Protein AF-A0A963M9H9-F1 (afdb_monomer_lite)

pLDDT: mean 92.1, std 9.84, range [46.88, 98.5]

Structure (mmCIF, N/CA/C/O backbone):
data_AF-A0A963M9H9-F1
#
_entry.id   AF-A0A963M9H9-F1
#
loop_
_atom_site.group_PDB
_atom_site.id
_atom_site.type_symbol
_atom_site.label_atom_id
_atom_site.label_alt_id
_atom_site.label_comp_id
_atom_site.label_asym_id
_atom_site.label_entity_id
_atom_site.label_seq_id
_atom_site.pdbx_PDB_ins_code
_atom_site.Cartn_x
_atom_site.Cartn_y
_atom_site.Cartn_z
_atom_site.occupancy
_atom_site.B_iso_or_equiv
_atom_site.auth_seq_id
_atom_site.auth_comp_id
_atom_site.auth_asym_id
_atom_site.auth_atom_id
_atom_site.pdbx_PDB_model_num
ATOM 1 N N . ALA A 1 1 ? 0.490 -4.985 -14.578 1.00 88.50 1 ALA A N 1
ATOM 2 C CA . ALA A 1 1 ? -0.718 -4.806 -15.431 1.00 88.50 1 ALA A CA 1
ATOM 3 C C . ALA A 1 1 ? -0.509 -4.055 -16.767 1.00 88.50 1 ALA A C 1
ATOM 5 O O . ALA A 1 1 ? -0.806 -4.629 -17.803 1.00 88.50 1 ALA A O 1
ATOM 6 N N . MET A 1 2 ? -0.059 -2.788 -16.801 1.00 95.50 2 MET A N 1
ATOM 7 C CA . MET A 1 2 ? -0.067 -1.989 -18.054 1.00 95.50 2 MET A CA 1
ATOM 8 C C . MET A 1 2 ? 0.800 -2.567 -19.185 1.00 95.50 2 MET A C 1
ATOM 10 O O . MET A 1 2 ? 0.344 -2.639 -20.322 1.00 95.50 2 MET A O 1
ATOM 14 N N . ALA A 1 3 ? 2.014 -3.030 -18.868 1.00 95.88 3 ALA A N 1
ATOM 15 C CA . ALA A 1 3 ? 2.953 -3.566 -19.860 1.00 95.88 3 ALA A CA 1
ATOM 16 C C . ALA A 1 3 ? 2.416 -4.794 -20.623 1.00 95.88 3 ALA A C 1
ATOM 18 O O . ALA A 1 3 ? 2.862 -5.096 -21.718 1.00 95.88 3 ALA A O 1
ATOM 19 N N . THR A 1 4 ? 1.437 -5.513 -20.074 1.00 95.56 4 THR A N 1
ATOM 20 C CA . THR A 1 4 ? 0.883 -6.723 -20.700 1.00 95.56 4 THR A CA 1
ATOM 21 C C . THR A 1 4 ? -0.394 -6.450 -21.500 1.00 95.56 4 THR A C 1
ATOM 23 O O . THR A 1 4 ? -1.074 -7.394 -21.894 1.00 95.56 4 THR A O 1
ATOM 26 N N . ALA A 1 5 ? -0.781 -5.183 -21.667 1.00 96.81 5 ALA A N 1
ATOM 27 C CA . ALA A 1 5 ? -2.086 -4.787 -22.202 1.00 96.81 5 ALA A CA 1
ATOM 28 C C . ALA A 1 5 ? -1.997 -3.675 -23.263 1.00 96.81 5 ALA A C 1
ATOM 30 O O . ALA A 1 5 ? -2.981 -2.975 -23.502 1.00 96.81 5 ALA A O 1
ATOM 31 N N . ALA A 1 6 ? -0.829 -3.499 -23.885 1.00 97.44 6 ALA A N 1
ATOM 32 C CA . ALA A 1 6 ? -0.594 -2.505 -24.926 1.00 97.44 6 ALA A CA 1
ATOM 33 C C . ALA A 1 6 ? 0.111 -3.132 -26.137 1.00 97.44 6 ALA A C 1
ATOM 35 O O . ALA A 1 6 ? 0.898 -4.061 -25.981 1.00 97.44 6 ALA A O 1
ATOM 36 N N . ASP A 1 7 ? -0.154 -2.590 -27.330 1.00 98.06 7 ASP A N 1
ATOM 37 C CA . ASP A 1 7 ? 0.541 -2.977 -28.569 1.00 98.06 7 ASP A CA 1
ATOM 38 C C . ASP A 1 7 ? 1.988 -2.464 -28.617 1.00 98.06 7 ASP A C 1
ATOM 40 O O . ASP A 1 7 ? 2.801 -2.971 -29.385 1.00 98.06 7 ASP A O 1
ATOM 44 N N . LEU A 1 8 ? 2.284 -1.420 -27.837 1.00 98.06 8 LEU A N 1
ATOM 45 C CA . LEU A 1 8 ? 3.600 -0.815 -27.727 1.00 98.06 8 LEU A CA 1
ATOM 46 C C . LEU A 1 8 ? 3.858 -0.380 -26.284 1.00 98.06 8 LEU A C 1
ATOM 48 O O . LEU A 1 8 ? 3.075 0.390 -25.718 1.00 98.06 8 LEU A O 1
ATOM 52 N N . VAL A 1 9 ? 4.984 -0.812 -25.720 1.00 98.44 9 VAL A N 1
ATOM 53 C CA . VAL A 1 9 ? 5.400 -0.505 -24.350 1.00 98.44 9 VAL A CA 1
ATOM 54 C C . VAL A 1 9 ? 6.747 0.207 -24.346 1.00 98.44 9 VAL A C 1
ATOM 56 O O . VAL A 1 9 ? 7.781 -0.341 -24.729 1.00 98.44 9 VAL A O 1
ATOM 59 N N . ILE A 1 10 ? 6.726 1.442 -23.853 1.00 97.94 10 ILE A N 1
ATOM 60 C CA . ILE A 1 10 ? 7.912 2.259 -23.607 1.00 97.94 10 ILE A CA 1
ATOM 61 C C . ILE A 1 10 ? 8.070 2.368 -22.093 1.00 97.94 10 ILE A C 1
ATOM 63 O O . ILE A 1 10 ? 7.174 2.878 -21.420 1.00 97.94 10 ILE A O 1
ATOM 67 N N . ALA A 1 11 ? 9.185 1.878 -21.563 1.00 97.06 11 ALA A N 1
ATOM 68 C CA . ALA A 1 11 ? 9.504 1.935 -20.144 1.00 97.06 11 ALA A CA 1
ATOM 69 C C . ALA A 1 11 ? 10.637 2.932 -19.888 1.00 97.06 11 ALA A C 1
ATOM 71 O O . ALA A 1 11 ? 11.615 2.979 -20.635 1.00 97.06 11 ALA A O 1
ATOM 72 N N . GLU A 1 12 ? 10.529 3.690 -18.802 1.00 96.31 12 GLU A N 1
ATOM 73 C CA . GLU A 1 12 ? 11.655 4.422 -18.231 1.00 96.31 12 GLU A CA 1
ATOM 74 C C . GLU A 1 12 ? 12.153 3.737 -16.953 1.00 96.31 12 GLU A C 1
ATOM 76 O O . GLU A 1 12 ? 11.372 3.108 -16.237 1.00 96.31 12 GLU A O 1
ATOM 81 N N . ALA A 1 13 ? 13.456 3.815 -16.683 1.00 95.94 13 ALA A N 1
ATOM 82 C CA . ALA A 1 13 ? 14.070 3.236 -15.490 1.00 95.94 13 ALA A CA 1
ATOM 83 C C . ALA A 1 13 ? 15.207 4.116 -14.958 1.00 95.94 13 ALA A C 1
ATOM 85 O O . ALA A 1 13 ? 15.938 4.728 -15.734 1.00 95.94 13 ALA A O 1
ATOM 86 N N . GLU A 1 14 ? 15.419 4.113 -13.640 1.00 94.56 14 GLU A N 1
ATOM 87 C CA . GLU A 1 14 ? 16.538 4.839 -13.019 1.00 94.56 14 GLU A CA 1
ATOM 88 C C . GLU A 1 14 ? 17.900 4.235 -13.362 1.00 94.56 14 GLU A C 1
ATOM 90 O O . GLU A 1 14 ? 18.893 4.947 -13.541 1.00 94.56 14 GLU A O 1
ATOM 95 N N . PHE A 1 15 ? 17.947 2.909 -13.496 1.00 96.19 15 PHE A N 1
ATOM 96 C CA . PHE A 1 15 ? 19.168 2.160 -13.753 1.00 96.19 15 PHE A CA 1
ATOM 97 C C . PHE A 1 15 ? 18.943 1.135 -14.860 1.00 96.19 15 PHE A C 1
ATOM 99 O O . PHE A 1 15 ? 18.037 0.306 -14.784 1.00 96.19 15 PHE A O 1
ATOM 106 N N . ILE A 1 16 ? 19.824 1.147 -15.860 1.00 97.19 16 ILE A N 1
ATOM 107 C CA . ILE A 1 16 ? 19.956 0.062 -16.833 1.00 97.19 16 ILE A CA 1
ATOM 108 C C . ILE A 1 16 ? 21.174 -0.769 -16.433 1.00 97.19 16 ILE A C 1
ATOM 110 O O . ILE A 1 16 ? 22.280 -0.245 -16.300 1.00 97.19 16 ILE A O 1
ATOM 114 N N . VAL A 1 17 ? 20.971 -2.070 -16.233 1.00 97.69 17 VAL A N 1
ATOM 115 C CA . VAL A 1 17 ? 22.008 -3.001 -15.765 1.00 97.69 17 VAL A CA 1
ATOM 116 C C . VAL A 1 17 ? 22.345 -4.055 -16.829 1.00 97.69 17 VAL A C 1
ATOM 118 O O . VAL A 1 17 ? 21.519 -4.325 -17.703 1.00 97.69 17 VAL A O 1
ATOM 121 N N . PRO A 1 18 ? 23.542 -4.676 -16.790 1.00 97.94 18 PRO A N 1
ATOM 122 C CA . PRO A 1 18 ? 23.902 -5.745 -17.722 1.00 97.94 18 PRO A CA 1
ATOM 123 C C . PRO A 1 18 ? 22.988 -6.976 -17.618 1.00 97.94 18 PRO A C 1
ATOM 125 O O . PRO A 1 18 ? 22.454 -7.292 -16.554 1.00 97.94 18 PRO A O 1
ATOM 128 N N . VAL A 1 19 ? 22.868 -7.733 -18.713 1.00 97.19 19 VAL A N 1
ATOM 129 C CA . VAL A 1 19 ? 22.149 -9.020 -18.725 1.00 97.19 19 VAL A CA 1
ATOM 130 C C . VAL A 1 19 ? 22.747 -9.971 -17.684 1.00 97.19 19 VAL A C 1
ATOM 132 O O . VAL A 1 19 ? 23.963 -10.136 -17.608 1.00 97.19 19 VAL A O 1
ATOM 135 N N . GLY A 1 20 ? 21.876 -10.602 -16.894 1.00 97.12 20 GLY A N 1
ATOM 136 C CA . GLY A 1 20 ? 22.260 -11.493 -15.796 1.00 97.12 20 GLY A CA 1
ATOM 137 C C . GLY A 1 20 ? 22.523 -10.787 -14.462 1.00 97.12 20 GLY A C 1
ATOM 138 O O . GLY A 1 20 ? 22.752 -11.473 -13.472 1.00 97.12 20 GLY A O 1
ATOM 139 N N . ALA A 1 21 ? 22.469 -9.449 -14.407 1.00 98.06 21 ALA A N 1
ATOM 140 C CA . ALA A 1 21 ? 22.575 -8.712 -13.145 1.00 98.06 21 ALA A CA 1
ATOM 141 C C . ALA A 1 21 ? 21.304 -8.811 -12.279 1.00 98.06 21 ALA A C 1
ATOM 143 O O . ALA A 1 21 ? 21.391 -8.707 -11.060 1.00 98.06 21 ALA A O 1
ATOM 144 N N . LEU A 1 22 ? 20.135 -9.008 -12.898 1.00 97.88 22 LEU A N 1
ATOM 145 C CA . LEU A 1 22 ? 18.878 -9.272 -12.196 1.00 97.88 22 LEU A CA 1
ATOM 146 C C . LEU A 1 22 ? 18.714 -10.781 -11.992 1.00 97.88 22 LEU A C 1
ATOM 148 O O . LEU A 1 22 ? 18.824 -11.541 -12.958 1.00 97.88 22 LEU A O 1
ATOM 152 N N . ASP A 1 23 ? 18.416 -11.205 -10.762 1.00 98.06 23 ASP A N 1
ATOM 153 C CA . ASP A 1 23 ? 17.991 -12.581 -10.498 1.00 98.06 23 ASP A CA 1
ATOM 154 C C . ASP A 1 23 ? 16.671 -12.835 -11.251 1.00 98.06 23 ASP A C 1
ATOM 156 O O . ASP A 1 23 ? 15.721 -12.061 -11.089 1.00 98.06 23 ASP A O 1
ATOM 160 N N . PRO A 1 24 ? 16.566 -13.894 -12.075 1.00 97.50 24 PRO A N 1
ATOM 161 C CA . PRO A 1 24 ? 15.328 -14.219 -12.780 1.00 97.50 24 PRO A CA 1
ATOM 162 C C . PRO A 1 24 ? 14.092 -14.329 -11.872 1.00 97.50 24 PRO A C 1
ATOM 164 O O . PRO A 1 24 ? 12.990 -14.032 -12.328 1.00 97.50 24 PRO A O 1
ATOM 167 N N . ASN A 1 25 ? 14.255 -14.708 -10.599 1.00 97.50 25 ASN A N 1
ATOM 168 C CA . ASN A 1 25 ? 13.157 -14.815 -9.629 1.00 97.50 25 ASN A CA 1
ATOM 169 C C . ASN A 1 25 ? 12.708 -13.466 -9.050 1.00 97.50 25 ASN A C 1
ATOM 171 O O . ASN A 1 25 ? 11.698 -13.412 -8.353 1.00 97.50 25 ASN A O 1
ATOM 175 N N . THR A 1 26 ? 13.441 -12.384 -9.316 1.00 96.75 26 THR A N 1
ATOM 176 C CA . THR A 1 26 ? 13.097 -11.026 -8.871 1.00 96.75 26 THR A CA 1
ATOM 177 C C . THR A 1 26 ? 12.687 -10.127 -10.038 1.00 96.75 26 THR A C 1
ATOM 179 O O . THR A 1 26 ? 12.547 -8.917 -9.874 1.00 96.75 26 THR A O 1
ATOM 182 N N . VAL A 1 27 ? 12.517 -10.684 -11.242 1.00 97.50 27 VAL A N 1
ATOM 183 C CA . VAL A 1 27 ? 12.026 -9.939 -12.407 1.00 97.50 27 VAL A CA 1
ATOM 184 C C . VAL A 1 27 ? 10.507 -9.797 -12.306 1.00 97.50 27 VAL A C 1
ATOM 186 O O . VAL A 1 27 ? 9.775 -10.763 -12.492 1.00 97.50 27 VAL A O 1
ATOM 189 N N . HIS A 1 28 ? 10.025 -8.578 -12.050 1.00 96.75 28 HIS A N 1
ATOM 190 C CA . HIS A 1 28 ? 8.584 -8.304 -11.933 1.00 96.75 28 HIS A CA 1
ATOM 191 C C . HIS A 1 28 ? 7.876 -8.201 -13.291 1.00 96.75 28 HIS A C 1
ATOM 193 O O . HIS A 1 28 ? 6.749 -8.658 -13.444 1.00 96.75 28 HIS A O 1
ATOM 199 N N . THR A 1 29 ? 8.523 -7.587 -14.286 1.00 96.88 29 THR A N 1
ATOM 200 C CA . THR A 1 29 ? 7.997 -7.466 -15.655 1.00 96.88 29 THR A CA 1
ATOM 201 C C . THR A 1 29 ? 9.012 -8.064 -16.626 1.00 96.88 29 THR A C 1
ATOM 203 O O . THR A 1 29 ? 10.069 -7.468 -16.838 1.00 96.88 29 THR A O 1
ATOM 206 N N . PRO A 1 30 ? 8.736 -9.248 -17.199 1.00 97.12 30 PRO A N 1
ATOM 207 C CA . PRO A 1 30 ? 9.607 -9.855 -18.195 1.00 97.12 30 PRO A CA 1
ATOM 208 C C . PRO A 1 30 ? 9.837 -8.943 -19.405 1.00 97.12 30 PRO A C 1
ATOM 210 O O . PRO A 1 30 ? 8.909 -8.310 -19.903 1.00 97.12 30 PRO A O 1
ATOM 213 N N . GLY A 1 31 ? 11.067 -8.934 -19.925 1.00 96.81 31 GLY A N 1
ATOM 214 C CA . GLY A 1 31 ? 11.453 -8.057 -21.038 1.00 96.81 31 GLY A CA 1
ATOM 215 C C . GLY A 1 31 ? 10.711 -8.314 -22.355 1.00 96.81 31 GLY A C 1
ATOM 216 O O . GLY A 1 31 ? 10.723 -7.455 -23.223 1.00 96.81 31 GLY A O 1
ATOM 217 N N . CYS A 1 32 ? 10.023 -9.451 -22.511 1.00 96.94 32 CYS A N 1
ATOM 218 C CA . CYS A 1 32 ? 9.168 -9.709 -23.675 1.00 96.94 32 CYS A CA 1
ATOM 219 C C . CYS A 1 32 ? 7.916 -8.818 -23.737 1.00 96.94 32 CYS A C 1
ATOM 221 O O . CYS A 1 32 ? 7.239 -8.822 -24.760 1.00 96.94 32 CYS A O 1
ATOM 223 N N . TYR A 1 33 ? 7.613 -8.077 -22.667 1.00 98.12 33 TYR A N 1
ATOM 224 C CA . TYR A 1 33 ? 6.527 -7.099 -22.614 1.00 98.12 33 TYR A CA 1
ATOM 225 C C . TYR A 1 33 ? 7.000 -5.651 -22.811 1.00 98.12 33 TYR A C 1
ATOM 227 O O . TYR A 1 33 ? 6.217 -4.738 -22.587 1.00 98.12 33 TYR A O 1
ATOM 235 N N . VAL A 1 34 ? 8.275 -5.410 -23.141 1.00 98.00 34 VAL A N 1
ATOM 236 C CA . VAL A 1 34 ? 8.840 -4.056 -23.263 1.00 98.00 34 VAL A CA 1
ATOM 237 C C . VAL A 1 34 ? 9.505 -3.894 -24.627 1.00 98.00 34 VAL A C 1
ATOM 239 O O . VAL A 1 34 ? 10.434 -4.632 -24.948 1.00 98.00 34 VAL A O 1
ATOM 242 N N . ASP A 1 35 ? 9.069 -2.901 -25.405 1.00 98.50 35 ASP A N 1
ATOM 243 C CA . ASP A 1 35 ? 9.601 -2.622 -26.746 1.00 98.50 35 ASP A CA 1
ATOM 244 C C . ASP A 1 35 ? 10.752 -1.609 -26.716 1.00 98.50 35 ASP A C 1
ATOM 246 O O . ASP A 1 35 ? 11.752 -1.764 -27.420 1.00 98.50 35 ASP A O 1
ATOM 250 N N . TYR A 1 36 ? 10.628 -0.572 -25.882 1.00 98.12 36 TYR A N 1
ATOM 251 C CA . TYR A 1 36 ? 11.622 0.493 -25.748 1.00 98.12 36 TYR A CA 1
ATOM 252 C C . TYR A 1 36 ? 11.939 0.774 -24.279 1.00 98.12 36 TYR A C 1
ATOM 254 O O . TYR A 1 36 ? 11.041 0.809 -23.440 1.00 98.12 36 TYR A O 1
ATOM 262 N N . LEU A 1 37 ? 13.217 1.023 -23.982 1.00 96.62 37 LEU A N 1
ATOM 263 C CA . LEU A 1 37 ? 13.704 1.366 -22.647 1.00 96.62 37 LEU A CA 1
ATOM 264 C C . LEU A 1 37 ? 14.484 2.683 -22.688 1.00 96.62 37 LEU A C 1
ATOM 266 O O . LEU A 1 37 ? 15.369 2.859 -23.528 1.00 96.62 37 LEU A O 1
ATOM 270 N N . VAL A 1 38 ? 14.174 3.585 -21.763 1.00 97.00 38 VAL A N 1
ATOM 271 C CA . VAL A 1 38 ? 14.837 4.883 -21.595 1.00 97.00 38 VAL A CA 1
ATOM 272 C C . VAL A 1 38 ? 15.359 4.989 -20.165 1.00 97.00 38 VAL A C 1
ATOM 274 O O . VAL A 1 38 ? 14.682 4.583 -19.227 1.00 97.00 38 VAL A O 1
ATOM 277 N N . GLN A 1 39 ? 16.567 5.520 -19.972 1.00 96.88 39 GLN A N 1
ATOM 278 C CA . GLN A 1 39 ? 17.059 5.814 -18.626 1.00 96.88 39 GLN A CA 1
ATOM 279 C C . GLN A 1 39 ? 16.688 7.250 -18.236 1.00 96.88 39 GLN A C 1
ATOM 281 O O . GLN A 1 39 ? 17.021 8.180 -18.972 1.00 96.88 39 GLN A O 1
ATOM 286 N N . ALA A 1 40 ? 16.019 7.425 -17.097 1.00 93.50 40 ALA A N 1
ATOM 287 C CA . ALA A 1 40 ? 15.585 8.720 -16.567 1.00 93.50 40 ALA A CA 1
ATOM 288 C C . ALA A 1 40 ? 15.737 8.749 -15.039 1.00 93.50 40 ALA A C 1
ATOM 290 O O . ALA A 1 40 ? 15.681 7.706 -14.397 1.00 93.50 40 ALA A O 1
ATOM 291 N N . HIS A 1 41 ? 15.944 9.929 -14.450 1.00 89.88 41 HIS A N 1
ATOM 292 C CA . HIS A 1 41 ? 16.151 10.081 -13.007 1.00 89.88 41 HIS A CA 1
ATOM 293 C C . HIS A 1 41 ? 15.107 11.015 -12.404 1.00 89.88 41 HIS A C 1
ATOM 295 O O . HIS A 1 41 ? 14.941 12.136 -12.882 1.00 89.88 41 HIS A O 1
ATOM 301 N N . THR A 1 42 ? 14.464 10.560 -11.331 1.00 86.12 42 THR A N 1
ATOM 302 C CA . THR A 1 42 ? 13.489 11.342 -10.566 1.00 86.12 42 THR A CA 1
ATOM 303 C C . THR A 1 42 ? 14.202 12.317 -9.635 1.00 86.12 42 THR A C 1
ATOM 305 O O . THR A 1 42 ? 15.170 11.960 -8.958 1.00 86.12 42 THR A O 1
ATOM 308 N N . THR A 1 43 ? 13.713 13.548 -9.563 1.00 85.19 43 THR A N 1
ATOM 309 C CA . THR A 1 43 ? 14.182 14.577 -8.631 1.00 85.19 43 THR A CA 1
ATOM 310 C C . THR A 1 43 ? 13.105 14.914 -7.598 1.00 85.19 43 THR A C 1
ATOM 312 O O . THR A 1 43 ? 11.944 14.540 -7.739 1.00 85.19 43 THR A O 1
ATOM 315 N N . LEU A 1 44 ? 13.472 15.638 -6.535 1.00 80.12 44 LEU A N 1
ATOM 316 C CA . LEU A 1 44 ? 12.509 16.072 -5.513 1.00 80.12 44 LEU A CA 1
ATOM 317 C C . LEU A 1 44 ? 11.386 16.950 -6.086 1.00 80.12 44 LEU A C 1
ATOM 319 O O . LEU A 1 44 ? 10.250 16.859 -5.619 1.00 80.12 44 LEU A O 1
ATOM 323 N N . ASP A 1 45 ? 11.690 17.765 -7.098 1.00 81.75 45 ASP A N 1
ATOM 324 C CA . ASP A 1 45 ? 10.718 18.661 -7.733 1.00 81.75 45 ASP A CA 1
ATOM 325 C C . ASP A 1 45 ? 9.623 17.881 -8.485 1.00 81.75 45 ASP A C 1
ATOM 327 O O . ASP A 1 45 ? 8.498 18.369 -8.620 1.00 81.75 45 ASP A O 1
ATOM 331 N N . ASP A 1 46 ? 9.906 16.638 -8.888 1.00 83.31 46 ASP A N 1
ATOM 332 C CA . ASP A 1 46 ? 8.964 15.768 -9.601 1.00 83.31 46 ASP A CA 1
ATOM 333 C C . ASP A 1 46 ? 7.906 15.136 -8.670 1.00 83.31 46 ASP A C 1
ATOM 335 O O . ASP A 1 46 ? 6.877 14.638 -9.131 1.00 83.31 46 ASP A O 1
ATOM 339 N N . LEU A 1 47 ? 8.113 15.167 -7.346 1.00 73.25 47 LEU A N 1
ATOM 340 C CA . LEU A 1 47 ? 7.302 14.421 -6.365 1.00 73.25 47 LEU A CA 1
ATOM 341 C C . LEU A 1 47 ? 6.070 15.175 -5.847 1.00 73.25 47 LEU A C 1
ATOM 343 O O . LEU A 1 47 ? 5.233 14.598 -5.141 1.00 73.25 47 LEU A O 1
ATOM 347 N N . GLY A 1 48 ? 5.948 16.468 -6.152 1.00 77.31 48 GLY A N 1
ATOM 348 C CA . GLY A 1 48 ? 4.817 17.300 -5.741 1.00 77.31 48 GLY A CA 1
ATOM 349 C C . GLY A 1 48 ? 4.507 17.215 -4.238 1.00 77.31 48 GLY A C 1
ATOM 350 O O . GLY A 1 48 ? 5.370 17.423 -3.387 1.00 77.31 48 GLY A O 1
ATOM 351 N N . SER A 1 49 ? 3.255 16.901 -3.885 1.00 68.31 49 SER A N 1
ATOM 352 C CA . SER A 1 49 ? 2.799 16.837 -2.485 1.00 68.31 49 SER A CA 1
ATOM 353 C C . SER A 1 49 ? 3.383 15.675 -1.672 1.00 68.31 49 SER A C 1
ATOM 355 O O . SER A 1 49 ? 3.229 15.667 -0.455 1.00 68.31 49 SER A O 1
ATOM 357 N N . SER A 1 50 ? 4.025 14.697 -2.315 1.00 64.50 50 SER A N 1
ATOM 358 C CA . SER A 1 50 ? 4.630 13.533 -1.649 1.00 64.50 50 SER A CA 1
ATOM 359 C C . SER A 1 50 ? 6.101 13.752 -1.278 1.00 64.50 50 SER A C 1
ATOM 361 O O . SER A 1 50 ? 6.733 12.874 -0.691 1.00 64.50 50 SER A O 1
ATOM 363 N N . ALA A 1 51 ? 6.643 14.936 -1.578 1.00 62.06 51 ALA A N 1
ATO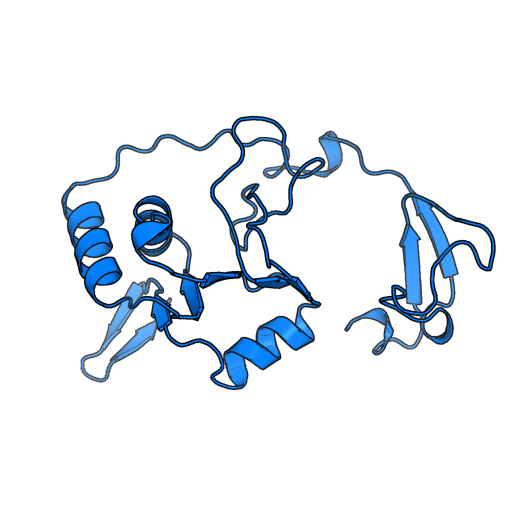M 364 C CA . ALA A 1 51 ? 8.035 15.290 -1.324 1.00 62.06 51 ALA A CA 1
ATOM 365 C C . ALA A 1 51 ? 8.403 15.388 0.172 1.00 62.06 51 ALA A C 1
ATOM 367 O O . ALA A 1 51 ? 9.584 15.377 0.501 1.00 62.06 51 ALA A O 1
ATOM 368 N N . SER A 1 52 ? 7.433 15.497 1.094 1.00 63.62 52 SER A N 1
ATOM 369 C CA . SER A 1 52 ? 7.729 15.584 2.533 1.00 63.62 52 SER A CA 1
ATOM 370 C C . SER A 1 52 ? 6.611 15.040 3.423 1.00 63.62 52 SER A C 1
ATOM 372 O O . SER A 1 52 ? 5.432 15.127 3.083 1.00 63.62 52 SER A O 1
ATOM 374 N N . VAL A 1 53 ? 6.981 14.559 4.614 1.00 61.59 53 VAL A N 1
ATOM 375 C CA . VAL A 1 53 ? 6.058 14.101 5.675 1.00 61.59 53 VAL A CA 1
ATOM 376 C C . VAL A 1 53 ? 5.345 15.257 6.401 1.00 61.59 53 VAL A C 1
ATOM 378 O O . VAL A 1 53 ? 4.782 15.051 7.474 1.00 61.59 53 VAL A O 1
ATOM 381 N N . ALA A 1 54 ? 5.377 16.490 5.874 1.00 56.38 54 ALA A N 1
ATOM 382 C CA . ALA A 1 54 ? 4.803 17.670 6.522 1.00 56.38 54 ALA A CA 1
ATOM 383 C C . ALA A 1 54 ? 3.263 17.590 6.572 1.00 56.38 54 ALA A C 1
ATOM 385 O O . ALA A 1 54 ? 2.542 18.191 5.776 1.00 56.38 54 ALA A O 1
ATOM 386 N N . GLY A 1 55 ? 2.752 16.820 7.530 1.00 54.88 55 GLY A N 1
ATOM 387 C CA . GLY A 1 55 ? 1.337 16.666 7.803 1.00 54.88 55 GLY A CA 1
ATOM 388 C C . GLY A 1 55 ? 0.749 17.962 8.345 1.00 54.88 55 GLY A C 1
ATOM 389 O O . GLY A 1 55 ? 1.257 18.563 9.295 1.00 54.88 55 GLY A O 1
ATOM 390 N N . SER A 1 56 ? -0.375 18.380 7.767 1.00 46.88 56 SER A N 1
ATOM 391 C CA . SER A 1 56 ? -1.221 19.407 8.358 1.00 46.88 56 SER A CA 1
ATOM 392 C C . SER A 1 56 ? -1.724 18.903 9.713 1.00 46.88 56 SER A C 1
ATOM 394 O O . SER A 1 56 ? -2.627 18.067 9.766 1.00 46.88 56 SER A O 1
ATOM 396 N N . SER A 1 57 ? -1.155 19.407 10.808 1.00 50.06 57 SER A N 1
ATOM 397 C CA . SER A 1 57 ? -1.685 19.205 12.159 1.00 50.06 57 SER A CA 1
ATOM 398 C C . SER A 1 57 ? -3.026 19.935 12.277 1.00 50.06 57 SER A C 1
ATOM 400 O O . SER A 1 57 ? -3.119 21.074 12.736 1.00 50.06 57 SER A O 1
ATOM 402 N N . LYS A 1 58 ? -4.092 19.315 11.764 1.00 58.72 58 LYS A N 1
ATOM 403 C CA . LYS A 1 58 ? -5.457 19.753 12.039 1.00 58.72 58 LYS A CA 1
ATOM 404 C C . LYS A 1 58 ? -5.853 19.190 13.393 1.00 58.72 58 LYS A C 1
ATOM 406 O O . LYS A 1 58 ? -5.774 17.989 13.623 1.00 58.72 58 LYS A O 1
ATOM 411 N N . LYS A 1 59 ? -6.317 20.076 14.274 1.00 68.81 59 LYS A N 1
ATOM 412 C CA . LYS A 1 59 ? -6.915 19.707 15.556 1.00 68.81 59 LYS A CA 1
ATOM 413 C C . LYS A 1 59 ? -8.064 18.727 15.296 1.00 68.81 59 LYS A C 1
ATOM 415 O O . LYS A 1 59 ? -9.045 19.089 14.647 1.00 68.81 59 LYS A O 1
ATOM 420 N N . VAL A 1 60 ? -7.911 17.489 15.757 1.00 77.75 60 VAL A N 1
ATOM 421 C CA . VAL A 1 60 ? -8.942 16.457 15.629 1.00 77.75 60 VAL A CA 1
ATOM 422 C C . VAL A 1 60 ? -9.992 16.691 16.711 1.00 77.75 60 VAL A C 1
ATOM 424 O O . VAL A 1 60 ? -9.652 16.896 17.872 1.00 77.75 60 VAL A O 1
ATOM 427 N N . ASP A 1 61 ? -11.261 16.702 16.316 1.00 87.19 61 ASP A N 1
ATOM 428 C CA . ASP A 1 61 ? -12.391 16.829 17.236 1.00 87.19 61 ASP A CA 1
ATOM 429 C C . ASP A 1 61 ? -12.634 15.528 18.028 1.00 87.19 61 ASP A C 1
ATOM 431 O O . ASP A 1 61 ? -12.449 14.423 17.502 1.00 87.19 61 ASP A O 1
ATOM 435 N N . ASP A 1 62 ? -13.093 15.647 19.276 1.00 93.00 62 ASP A N 1
ATOM 436 C CA . ASP A 1 62 ? -13.306 14.517 20.191 1.00 93.00 62 ASP A CA 1
ATOM 437 C C . ASP A 1 62 ? -14.348 13.531 19.651 1.00 93.00 62 ASP A C 1
ATOM 439 O O . ASP A 1 62 ? -14.193 12.314 19.796 1.00 93.00 62 ASP A O 1
ATOM 443 N N . ALA A 1 63 ? -15.381 14.025 18.958 1.00 94.69 63 ALA A N 1
ATOM 444 C CA . ALA A 1 63 ? -16.390 13.170 18.337 1.00 94.69 63 ALA A CA 1
ATOM 445 C C . ALA A 1 63 ? -15.776 12.243 17.275 1.00 94.69 63 ALA A C 1
ATOM 447 O O . ALA A 1 63 ? -16.104 11.055 17.210 1.00 94.69 63 ALA A O 1
ATOM 448 N N . ARG A 1 64 ? -14.824 12.753 16.483 1.00 94.25 64 ARG A N 1
ATOM 449 C CA . ARG A 1 64 ? -14.109 11.960 15.471 1.00 94.25 64 ARG A CA 1
ATOM 450 C C . ARG A 1 64 ? -13.215 10.908 16.109 1.00 94.25 64 ARG A C 1
ATOM 452 O O . ARG A 1 64 ? -13.201 9.768 15.648 1.00 94.25 64 ARG A O 1
ATOM 459 N N . MET A 1 65 ? -12.532 11.261 17.195 1.00 95.62 65 MET A N 1
ATOM 460 C CA . MET A 1 65 ? -11.731 10.299 17.953 1.00 95.62 65 MET A CA 1
ATOM 461 C C . MET A 1 65 ? -12.584 9.206 18.600 1.00 95.62 65 MET A C 1
ATOM 463 O O . MET A 1 65 ? -12.159 8.054 18.645 1.00 95.62 65 MET A O 1
ATOM 467 N N . ASN A 1 66 ? -13.792 9.524 19.066 1.00 97.06 66 ASN A N 1
ATOM 468 C CA . ASN A 1 66 ? -14.708 8.517 19.604 1.00 97.06 66 ASN A CA 1
ATOM 469 C C . ASN A 1 66 ? -15.160 7.522 18.528 1.00 97.06 66 ASN A C 1
ATOM 471 O O . ASN A 1 66 ? -15.160 6.319 18.787 1.00 97.06 66 ASN A O 1
ATOM 475 N N . MET A 1 67 ? -15.463 7.997 17.314 1.00 97.00 67 MET A N 1
ATOM 476 C CA . MET A 1 67 ? -15.755 7.118 16.173 1.00 97.00 67 MET A CA 1
ATOM 477 C C . MET A 1 67 ? -14.561 6.221 15.825 1.00 97.00 67 MET A C 1
ATOM 479 O O . MET A 1 67 ? -14.741 5.017 15.665 1.00 97.00 67 MET A O 1
ATOM 483 N N . ALA A 1 68 ? -13.343 6.771 15.787 1.00 97.00 68 ALA A N 1
ATOM 484 C CA . ALA A 1 68 ? -12.134 5.994 15.507 1.00 97.00 68 ALA A CA 1
ATOM 485 C C . ALA A 1 68 ? -11.880 4.903 16.564 1.00 97.00 68 ALA A C 1
ATOM 487 O O . ALA A 1 68 ? -11.677 3.742 16.217 1.00 97.00 68 ALA A O 1
ATOM 488 N N . ARG A 1 69 ? -11.974 5.236 17.860 1.00 97.56 69 ARG A N 1
ATOM 489 C CA . ARG A 1 69 ? -11.836 4.252 18.953 1.00 97.56 69 ARG A CA 1
ATOM 490 C C . ARG A 1 69 ? -12.906 3.166 18.890 1.00 97.56 69 ARG A C 1
ATOM 492 O O . ARG A 1 69 ? -12.612 2.001 19.142 1.00 97.56 69 ARG A O 1
ATOM 499 N N . ARG A 1 70 ? -14.145 3.537 18.554 1.00 98.06 70 ARG A N 1
ATOM 500 C CA . ARG A 1 70 ? -15.240 2.578 18.392 1.00 98.06 70 ARG A CA 1
ATOM 501 C C . ARG A 1 70 ? -14.987 1.644 17.212 1.00 98.06 70 ARG A C 1
ATOM 503 O O . ARG A 1 70 ? -15.238 0.455 17.359 1.00 98.06 70 ARG A O 1
ATOM 510 N N . ALA A 1 71 ? -14.502 2.162 16.087 1.00 97.94 71 ALA A N 1
ATOM 511 C CA . ALA A 1 71 ? -14.183 1.359 14.913 1.00 97.94 71 ALA A CA 1
ATOM 512 C C . ALA A 1 71 ? -12.991 0.418 15.166 1.00 97.94 71 ALA A C 1
ATOM 514 O O . ALA A 1 71 ? -13.066 -0.753 14.817 1.00 97.94 71 ALA A O 1
ATOM 515 N N . LEU A 1 72 ? -11.945 0.886 15.861 1.00 97.94 72 LEU A N 1
ATOM 516 C CA . LEU A 1 72 ? -10.814 0.047 16.279 1.00 97.94 72 LEU A CA 1
ATOM 517 C C . LEU A 1 72 ? -11.264 -1.161 17.115 1.00 97.94 72 LEU A C 1
ATOM 519 O O . LEU A 1 72 ? -10.700 -2.238 16.982 1.00 97.94 72 LEU A O 1
ATOM 523 N N . ALA A 1 73 ? -12.297 -0.999 17.948 1.00 97.88 73 ALA A N 1
ATOM 524 C CA . ALA A 1 73 ? -12.828 -2.080 18.776 1.00 97.88 73 ALA A CA 1
ATOM 525 C C . ALA A 1 73 ? -13.521 -3.211 17.985 1.00 97.88 73 ALA A C 1
ATOM 527 O O . ALA A 1 73 ? -13.807 -4.250 18.575 1.00 97.88 73 ALA A O 1
ATOM 528 N N . GLU A 1 74 ? -13.803 -3.026 16.690 1.00 98.06 74 GLU A N 1
ATOM 529 C CA . GLU A 1 74 ? -14.288 -4.106 15.813 1.00 98.06 74 GLU A CA 1
ATOM 530 C C . GLU A 1 74 ? -13.153 -4.978 15.260 1.00 98.06 74 GLU A C 1
ATOM 532 O O . GLU A 1 74 ? -13.406 -6.108 14.844 1.00 98.06 74 GLU A O 1
ATOM 537 N N . LEU A 1 75 ? -11.914 -4.474 15.267 1.00 98.25 75 LEU A N 1
ATOM 538 C CA . LEU A 1 75 ? -10.760 -5.175 14.715 1.00 98.25 75 LEU A CA 1
ATOM 539 C C . LEU A 1 75 ? -10.244 -6.248 15.678 1.00 98.25 75 LEU A C 1
ATOM 541 O O . LEU A 1 75 ? -10.270 -6.089 16.905 1.00 98.25 75 LEU A O 1
ATOM 545 N N . ARG A 1 76 ? -9.730 -7.338 15.116 1.00 98.31 76 ARG A N 1
ATOM 546 C CA . ARG A 1 76 ? -9.197 -8.494 15.839 1.00 98.31 76 ARG A CA 1
ATOM 547 C C . ARG A 1 76 ? -7.773 -8.791 15.394 1.00 98.31 76 ARG A C 1
ATOM 549 O O . ARG A 1 76 ? -7.383 -8.538 14.261 1.00 98.31 76 ARG A O 1
ATOM 556 N N . ALA A 1 77 ? -6.990 -9.365 16.303 1.00 98.06 77 ALA A N 1
ATOM 557 C CA . ALA A 1 77 ? -5.641 -9.805 15.979 1.00 98.06 77 ALA A CA 1
ATOM 558 C C . ALA A 1 77 ? -5.669 -10.826 14.832 1.00 98.06 77 ALA A C 1
ATOM 560 O O . ALA A 1 77 ? -6.378 -11.831 14.915 1.00 98.06 77 ALA A O 1
ATOM 561 N N . GLY A 1 78 ? -4.869 -10.570 13.800 1.00 97.44 78 GLY A N 1
ATOM 562 C CA . GLY A 1 78 ? -4.823 -11.346 12.565 1.00 97.44 78 GLY A CA 1
ATOM 563 C C . GLY A 1 78 ? -5.601 -10.733 11.401 1.00 97.44 78 GLY A C 1
ATOM 564 O O . GLY A 1 78 ? -5.351 -11.154 10.276 1.00 97.44 78 GLY A O 1
ATOM 565 N N . ASP A 1 79 ? -6.469 -9.742 11.637 1.00 98.50 79 ASP A N 1
ATOM 566 C CA . ASP A 1 79 ? -7.256 -9.125 10.565 1.00 98.50 79 ASP A CA 1
ATOM 567 C C . ASP A 1 79 ? -6.356 -8.425 9.532 1.00 98.50 79 ASP A C 1
ATOM 569 O O . ASP A 1 79 ? -5.465 -7.632 9.876 1.00 98.50 79 ASP A O 1
ATOM 573 N N . VAL A 1 80 ? -6.654 -8.661 8.255 1.00 98.31 80 VAL A N 1
ATOM 574 C CA . VAL A 1 80 ? -6.180 -7.887 7.109 1.00 98.31 80 VAL A CA 1
ATOM 575 C C . VAL A 1 80 ? -7.157 -6.745 6.850 1.00 98.31 80 VAL A C 1
ATOM 577 O O . VAL A 1 80 ? -8.310 -6.960 6.468 1.00 98.31 80 VAL A O 1
ATOM 580 N N . VAL A 1 81 ? -6.696 -5.512 7.058 1.00 98.06 81 VAL A N 1
ATOM 581 C CA . VAL A 1 81 ? -7.568 -4.333 7.116 1.00 98.06 81 VAL A CA 1
ATOM 582 C C . VAL A 1 81 ? -7.202 -3.314 6.048 1.00 98.06 81 VAL A C 1
ATOM 584 O O . VAL A 1 81 ? -6.038 -2.934 5.907 1.00 98.06 81 VAL A O 1
ATOM 587 N N . ASN A 1 82 ? -8.212 -2.808 5.339 1.00 97.56 82 ASN A N 1
ATOM 588 C CA . ASN A 1 82 ? -8.077 -1.665 4.441 1.00 97.56 82 ASN A CA 1
ATOM 589 C C . ASN A 1 82 ? -8.807 -0.437 5.013 1.00 97.56 82 ASN A C 1
ATOM 591 O O . ASN A 1 82 ? -9.973 -0.510 5.409 1.00 97.56 82 ASN A O 1
ATOM 595 N N . LEU A 1 83 ? -8.102 0.695 5.081 1.00 94.75 83 LEU A N 1
ATOM 596 C CA . LEU A 1 83 ? -8.575 1.923 5.720 1.00 94.75 83 LEU A CA 1
ATOM 597 C C . LEU A 1 83 ? -8.606 3.071 4.710 1.00 94.75 83 LEU A C 1
ATOM 599 O O . LEU A 1 83 ? -7.579 3.426 4.132 1.00 94.75 83 LEU A O 1
ATOM 603 N N . GLY A 1 84 ? -9.780 3.679 4.539 1.00 90.75 84 GLY A N 1
ATOM 604 C CA . GLY A 1 84 ? -9.952 4.873 3.717 1.00 90.75 84 GLY A CA 1
ATOM 605 C C . GLY A 1 84 ? -9.375 6.151 4.344 1.00 90.75 84 GLY A C 1
ATOM 606 O O . GLY A 1 84 ? -8.836 6.177 5.453 1.00 90.75 84 GLY A O 1
ATOM 607 N N . ILE A 1 85 ? -9.534 7.270 3.641 1.00 86.50 85 ILE A N 1
ATOM 608 C CA . ILE A 1 85 ? -9.079 8.580 4.122 1.00 86.50 85 ILE A CA 1
ATOM 609 C C . ILE A 1 85 ? -10.087 9.159 5.132 1.00 86.50 85 ILE A C 1
ATOM 611 O O . ILE A 1 85 ? -11.302 9.028 4.974 1.00 86.50 85 ILE A O 1
ATOM 615 N N . GLY A 1 86 ? -9.596 9.840 6.174 1.00 86.94 86 GLY A N 1
ATOM 616 C CA . GLY A 1 86 ? -10.422 10.610 7.109 1.00 86.94 86 GLY A CA 1
ATOM 617 C C . GLY A 1 86 ? -10.469 10.000 8.507 1.00 86.94 86 GLY A C 1
ATOM 618 O O . GLY A 1 86 ? -9.448 9.928 9.179 1.00 86.94 86 GLY A O 1
ATOM 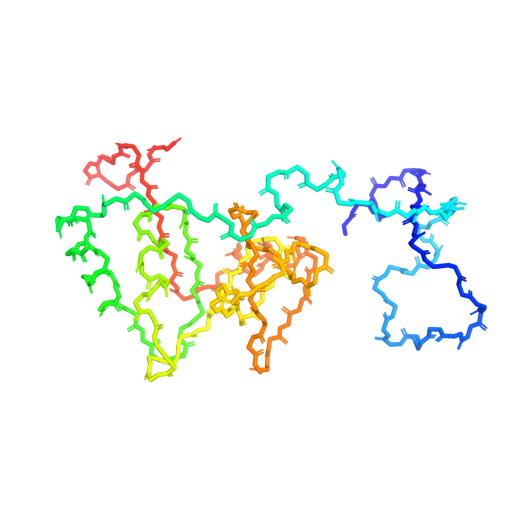619 N N . ILE A 1 87 ? -11.657 9.615 8.991 1.00 92.31 87 ILE A N 1
ATOM 620 C CA . ILE A 1 87 ? -11.770 8.883 10.270 1.00 92.31 87 ILE A CA 1
ATOM 621 C C . ILE A 1 87 ? -11.000 7.550 10.231 1.00 92.31 87 ILE A C 1
ATOM 623 O O . ILE A 1 87 ? -10.341 7.262 11.226 1.00 92.31 87 ILE A O 1
ATOM 627 N N . PRO A 1 88 ? -10.999 6.761 9.135 1.00 93.44 88 PRO A N 1
ATOM 628 C CA . PRO A 1 88 ? -10.232 5.518 9.114 1.00 93.44 88 PRO A CA 1
ATOM 629 C C . PRO A 1 88 ? -8.716 5.751 9.234 1.00 93.44 88 PRO A C 1
ATOM 631 O O . PRO A 1 88 ? -8.029 4.949 9.852 1.00 93.44 88 PRO A O 1
ATOM 634 N N . THR A 1 89 ? -8.192 6.895 8.777 1.00 89.00 89 THR A N 1
ATOM 635 C CA . THR A 1 89 ? -6.796 7.290 9.048 1.00 89.00 89 THR A CA 1
ATOM 636 C C . THR A 1 89 ? -6.526 7.452 10.551 1.00 89.00 89 THR A C 1
ATOM 638 O O . THR A 1 89 ? -5.501 6.994 11.036 1.00 89.00 89 THR A O 1
ATOM 641 N N . LEU A 1 90 ? -7.478 7.998 11.320 1.00 92.25 90 LEU A N 1
ATOM 642 C CA . LEU A 1 90 ? -7.360 8.074 12.785 1.00 92.25 90 LEU A CA 1
ATOM 643 C C . LEU A 1 90 ? -7.392 6.687 13.443 1.00 92.25 90 LEU A C 1
ATOM 645 O O . LEU A 1 90 ? -6.815 6.508 14.510 1.00 92.25 90 LEU A O 1
ATOM 649 N N . VAL A 1 91 ? -8.085 5.711 12.842 1.00 95.12 91 VAL A N 1
ATOM 650 C CA . VAL A 1 91 ? -8.032 4.313 13.300 1.00 95.12 91 VAL A CA 1
ATOM 651 C C . VAL A 1 91 ? -6.616 3.777 13.121 1.00 95.12 91 VAL A C 1
ATOM 653 O O . VAL A 1 91 ? -6.084 3.197 14.062 1.00 95.12 91 VAL A O 1
ATOM 656 N N . ALA A 1 92 ? -5.989 4.036 11.968 1.00 92.25 92 ALA A N 1
ATOM 657 C CA . ALA A 1 92 ? -4.606 3.643 11.696 1.00 92.25 92 ALA A CA 1
ATOM 658 C C . ALA A 1 92 ? -3.633 4.203 12.750 1.00 92.25 92 ALA A C 1
ATOM 660 O O . ALA A 1 92 ? -2.825 3.454 13.292 1.00 92.25 92 ALA A O 1
ATOM 661 N N . ASP A 1 93 ? -3.779 5.482 13.113 1.00 90.75 93 ASP A N 1
ATOM 662 C CA . ASP A 1 93 ? -2.940 6.150 14.123 1.00 90.75 93 ASP A CA 1
ATOM 663 C C . ASP A 1 93 ? -3.090 5.563 15.542 1.00 90.75 93 ASP A C 1
ATOM 665 O O . ASP A 1 93 ? -2.202 5.712 16.383 1.00 90.75 93 ASP A O 1
ATOM 669 N N . LEU A 1 94 ? -4.223 4.914 15.838 1.00 94.06 94 LEU A N 1
ATOM 670 C CA . LEU A 1 94 ? -4.480 4.264 17.127 1.00 94.06 94 LEU A CA 1
ATOM 671 C C . LEU A 1 94 ? -3.973 2.814 17.180 1.00 94.06 94 LEU A C 1
ATOM 673 O O . LEU A 1 94 ? -3.870 2.247 18.274 1.00 94.06 94 LEU A O 1
ATOM 677 N N . ILE A 1 95 ? -3.672 2.203 16.030 1.00 94.75 95 ILE A N 1
ATOM 678 C CA . ILE A 1 95 ? -3.175 0.829 15.972 1.00 94.75 95 ILE A CA 1
ATOM 679 C C . ILE A 1 95 ? -1.759 0.782 16.548 1.00 94.75 95 ILE A C 1
ATOM 681 O O . ILE A 1 95 ? -0.847 1.507 16.166 1.00 94.75 95 ILE A O 1
ATOM 685 N N . THR A 1 96 ? -1.573 -0.147 17.473 1.00 94.94 96 THR A N 1
ATOM 686 C CA . THR A 1 96 ? -0.277 -0.502 18.061 1.00 94.94 96 THR A CA 1
ATOM 687 C C . THR A 1 96 ? 0.064 -1.956 17.731 1.00 94.94 96 THR A C 1
ATOM 689 O O . THR A 1 96 ? -0.856 -2.740 17.474 1.00 94.94 96 THR A O 1
ATOM 692 N N . PRO A 1 97 ? 1.342 -2.374 17.831 1.00 93.94 97 PRO A N 1
ATOM 693 C CA . PRO A 1 97 ? 1.734 -3.765 17.587 1.00 93.94 97 PRO A CA 1
ATOM 694 C C . PRO A 1 97 ? 0.961 -4.796 18.423 1.00 93.94 97 PRO A C 1
ATOM 696 O O . PRO A 1 97 ? 0.757 -5.919 17.976 1.00 93.94 97 PRO A O 1
ATOM 699 N N . ALA A 1 98 ? 0.483 -4.415 19.614 1.00 96.00 98 ALA A N 1
ATOM 700 C CA . ALA A 1 98 ? -0.295 -5.291 20.489 1.00 96.00 98 ALA A CA 1
ATOM 701 C C . ALA A 1 98 ? -1.669 -5.680 19.912 1.00 96.00 98 ALA A C 1
ATOM 703 O O . ALA A 1 98 ? -2.233 -6.684 20.339 1.00 96.00 98 ALA A O 1
ATOM 704 N N . HIS A 1 99 ? -2.203 -4.915 18.955 1.00 96.94 99 HIS A N 1
ATOM 705 C CA . HIS A 1 99 ? -3.468 -5.248 18.298 1.00 96.94 99 HIS A CA 1
ATOM 706 C C . HIS A 1 99 ? -3.315 -6.357 17.250 1.00 96.94 99 HIS A C 1
ATOM 708 O O . HIS A 1 99 ? -4.301 -7.007 16.928 1.00 96.94 99 HIS A O 1
ATOM 714 N N . GLY A 1 100 ? -2.105 -6.587 16.720 1.00 96.19 100 GLY A N 1
ATOM 715 C CA . GLY A 1 100 ? -1.854 -7.642 15.734 1.00 96.19 100 GLY A CA 1
ATOM 716 C C . GLY A 1 100 ? -2.590 -7.460 14.400 1.00 96.19 100 GLY A C 1
ATOM 717 O O . GLY A 1 100 ? -2.986 -8.455 13.806 1.00 96.19 100 GLY A O 1
ATOM 718 N N . ILE A 1 101 ? -2.802 -6.218 13.955 1.00 97.69 101 ILE A N 1
ATOM 719 C CA . ILE A 1 101 ? -3.497 -5.893 12.697 1.00 97.69 101 ILE A CA 1
ATOM 720 C C . ILE A 1 101 ? -2.509 -5.828 11.532 1.00 97.69 101 ILE A C 1
ATOM 722 O O . ILE A 1 101 ? -1.420 -5.266 11.673 1.00 97.69 101 ILE A O 1
ATOM 726 N N . ILE A 1 102 ? -2.906 -6.345 10.369 1.00 97.88 102 ILE A N 1
ATOM 727 C CA . ILE A 1 102 ? -2.130 -6.285 9.129 1.00 97.88 102 ILE A CA 1
ATOM 728 C C . ILE A 1 102 ? -2.784 -5.260 8.198 1.00 97.88 102 ILE A C 1
ATOM 730 O O . ILE A 1 102 ? -3.868 -5.481 7.667 1.00 97.88 102 ILE A O 1
ATOM 734 N N . MET A 1 103 ? -2.129 -4.119 7.983 1.00 97.06 103 MET A N 1
ATOM 735 C CA . MET A 1 103 ? -2.681 -3.064 7.126 1.00 97.06 103 MET A CA 1
ATOM 736 C C . MET A 1 103 ? -2.390 -3.310 5.642 1.00 97.06 103 MET A C 1
ATOM 738 O O . MET A 1 103 ? -1.239 -3.537 5.262 1.00 97.06 103 MET A O 1
ATOM 742 N N . HIS A 1 104 ? -3.425 -3.203 4.810 1.00 97.94 104 HIS A N 1
ATOM 743 C CA . HIS A 1 104 ? -3.374 -3.242 3.348 1.00 97.94 104 HIS A CA 1
ATOM 744 C C . HIS A 1 104 ? -3.599 -1.845 2.752 1.00 97.94 104 HIS A C 1
ATOM 746 O O . HIS A 1 104 ? -4.525 -1.131 3.155 1.00 97.94 104 HIS A O 1
ATOM 752 N N . THR A 1 105 ? -2.835 -1.482 1.720 1.00 95.50 105 THR A N 1
ATOM 753 C CA . THR A 1 105 ? -3.085 -0.286 0.905 1.00 95.50 105 THR A CA 1
ATOM 754 C C . THR A 1 105 ? -3.236 -0.640 -0.578 1.00 95.50 105 THR A C 1
ATOM 756 O O . THR A 1 105 ? -2.493 -1.453 -1.127 1.00 95.50 105 THR A O 1
ATOM 759 N N . GLU A 1 106 ? -4.246 -0.046 -1.218 1.00 95.06 106 GLU A N 1
ATOM 760 C CA . GLU A 1 106 ? -4.715 -0.393 -2.573 1.00 95.06 106 GLU A CA 1
ATOM 761 C C . GLU A 1 106 ? -3.701 -0.117 -3.690 1.00 95.06 106 GLU A C 1
ATOM 763 O O . GLU A 1 106 ? -3.819 -0.640 -4.797 1.00 95.06 106 GLU A O 1
ATOM 768 N N . ASN A 1 107 ? -2.683 0.696 -3.408 1.00 93.06 107 ASN A N 1
ATOM 769 C CA . ASN A 1 107 ? -1.590 0.953 -4.335 1.00 93.06 107 ASN A CA 1
ATOM 770 C C . ASN A 1 107 ? -0.501 -0.134 -4.310 1.00 93.06 107 ASN A C 1
ATOM 772 O O . ASN A 1 107 ? 0.494 0.027 -5.012 1.00 93.06 107 ASN A O 1
ATOM 776 N N . GLY A 1 108 ? -0.699 -1.239 -3.579 1.00 96.38 108 GLY A N 1
ATOM 777 C CA . GLY A 1 108 ? 0.091 -2.457 -3.772 1.00 96.38 108 GLY A CA 1
ATOM 778 C C . GLY A 1 108 ? 1.016 -2.832 -2.619 1.00 96.38 108 GLY A C 1
ATOM 779 O O . GLY A 1 108 ? 2.168 -3.194 -2.857 1.00 96.38 108 GLY A O 1
ATOM 780 N N . MET A 1 109 ? 0.552 -2.726 -1.370 1.00 97.38 109 MET A N 1
ATOM 781 C CA . MET A 1 109 ? 1.356 -3.121 -0.210 1.00 97.38 109 MET A CA 1
ATOM 782 C C . MET A 1 109 ? 0.508 -3.723 0.918 1.00 97.38 109 MET A C 1
ATOM 784 O O . MET A 1 109 ? -0.581 -3.237 1.232 1.00 97.38 109 MET A O 1
ATOM 788 N N . LEU A 1 110 ? 1.042 -4.766 1.558 1.00 97.81 110 LEU A N 1
ATOM 789 C CA . LEU A 1 110 ? 0.497 -5.411 2.757 1.00 97.81 110 LEU A CA 1
ATOM 790 C C . LEU A 1 110 ? 1.532 -5.346 3.887 1.00 97.81 110 LEU A C 1
ATOM 792 O O . LEU A 1 110 ? 2.720 -5.555 3.648 1.00 97.81 110 LEU A O 1
ATOM 796 N N . GLY A 1 111 ? 1.091 -5.075 5.115 1.00 96.81 111 GLY A N 1
ATOM 797 C CA . GLY A 1 111 ? 1.981 -4.828 6.255 1.00 96.81 111 GLY A CA 1
ATOM 798 C C . GLY A 1 111 ? 2.471 -3.379 6.319 1.00 96.81 111 GLY A C 1
ATOM 799 O O . GLY A 1 111 ? 3.644 -3.131 6.607 1.00 96.81 111 GLY A O 1
ATOM 800 N N . VAL A 1 112 ? 1.585 -2.423 6.018 1.00 95.94 112 VAL A N 1
ATOM 801 C CA . VAL A 1 112 ? 1.875 -0.984 6.115 1.00 95.94 112 VAL A CA 1
ATOM 802 C C . VAL A 1 112 ? 2.168 -0.599 7.568 1.00 95.94 112 VAL A C 1
ATOM 804 O O . VAL A 1 112 ? 1.424 -0.960 8.479 1.00 95.94 112 VAL A O 1
ATOM 807 N N . GLY A 1 113 ? 3.263 0.126 7.779 1.00 93.69 113 GLY A N 1
ATOM 808 C CA . GLY A 1 113 ? 3.684 0.671 9.066 1.00 93.69 113 GLY A CA 1
ATOM 809 C C . GLY A 1 113 ? 3.323 2.150 9.246 1.00 93.69 113 GLY A C 1
ATOM 810 O O . GLY A 1 113 ? 2.683 2.750 8.380 1.00 93.69 113 GLY A O 1
ATOM 811 N N . PRO A 1 114 ? 3.732 2.762 10.372 1.00 91.31 114 PRO A N 1
ATOM 812 C CA . PRO A 1 114 ? 3.507 4.183 10.626 1.00 91.31 114 PRO A CA 1
ATOM 813 C C . PRO A 1 114 ? 4.285 5.068 9.645 1.00 91.31 114 PRO A C 1
ATOM 815 O O . PRO A 1 114 ? 5.224 4.612 8.981 1.00 91.31 114 PRO A O 1
ATOM 818 N N . SER A 1 115 ? 3.929 6.352 9.596 1.00 89.62 115 SER A N 1
ATOM 819 C CA . SER A 1 115 ? 4.719 7.362 8.889 1.00 89.62 115 SER A CA 1
ATOM 820 C C . SER A 1 115 ? 6.166 7.397 9.405 1.00 89.62 115 SER A C 1
ATOM 822 O O . SER A 1 115 ? 6.385 7.243 10.613 1.00 89.62 115 SER A O 1
ATOM 824 N N . PRO A 1 116 ? 7.157 7.603 8.523 1.00 89.94 116 PRO A N 1
ATOM 825 C CA . PRO A 1 116 ? 8.549 7.739 8.930 1.00 89.94 116 PRO A CA 1
ATOM 826 C C . PRO A 1 116 ? 8.773 9.046 9.709 1.00 89.94 116 PRO A C 1
ATOM 828 O O . PRO A 1 116 ? 7.991 9.993 9.608 1.00 89.94 116 PRO A O 1
ATOM 831 N N . ALA A 1 117 ? 9.843 9.095 10.507 1.00 87.81 117 ALA A N 1
ATOM 832 C CA . ALA A 1 117 ? 10.187 10.275 11.306 1.00 87.81 117 ALA A CA 1
ATOM 833 C C . ALA A 1 117 ? 10.759 11.427 10.456 1.00 87.81 117 ALA A C 1
ATOM 835 O O . ALA A 1 117 ? 10.607 12.596 10.812 1.00 87.81 117 ALA A O 1
ATOM 836 N N . ASP A 1 118 ? 11.414 11.090 9.349 1.00 86.31 118 ASP A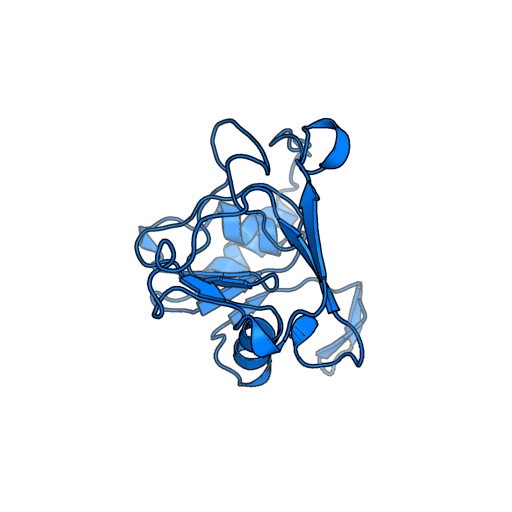 N 1
ATOM 837 C CA . ASP A 1 118 ? 12.045 11.985 8.385 1.00 86.31 118 ASP A CA 1
ATOM 838 C C . ASP A 1 118 ? 11.943 11.403 6.960 1.00 86.31 118 ASP A C 1
ATOM 840 O O . ASP A 1 118 ? 11.343 10.350 6.749 1.00 86.31 118 ASP A O 1
ATOM 844 N N . GLY A 1 119 ? 12.487 12.117 5.970 1.00 84.38 119 GLY A N 1
ATOM 845 C CA . GLY A 1 119 ? 12.488 11.697 4.565 1.00 84.38 119 GLY A CA 1
ATOM 846 C C . GLY A 1 119 ? 11.188 11.984 3.807 1.00 84.38 119 GLY A C 1
ATOM 847 O O . GLY A 1 119 ? 10.359 12.806 4.212 1.00 84.38 119 GLY A O 1
ATOM 848 N N . GLY A 1 120 ? 11.030 11.332 2.658 1.00 84.81 120 GLY A N 1
ATOM 849 C CA . GLY A 1 120 ? 9.857 11.489 1.795 1.00 84.81 120 GLY A CA 1
ATOM 850 C C . GLY A 1 120 ? 9.650 10.303 0.861 1.00 84.81 120 GLY A C 1
ATOM 851 O O . GLY A 1 120 ? 10.167 9.215 1.098 1.00 84.81 120 GLY A O 1
ATOM 852 N N . ALA A 1 121 ? 8.902 10.512 -0.222 1.00 83.19 121 ALA A N 1
ATOM 853 C CA . ALA A 1 121 ? 8.591 9.453 -1.185 1.00 83.19 121 ALA A CA 1
ATOM 854 C C . ALA A 1 121 ? 9.793 8.932 -2.007 1.00 83.19 121 ALA A C 1
ATOM 856 O O . ALA A 1 121 ? 9.633 7.953 -2.728 1.00 83.19 121 ALA A O 1
ATOM 857 N N . LEU A 1 122 ? 10.980 9.554 -1.909 1.00 85.44 122 LEU A N 1
ATOM 858 C CA . LEU A 1 122 ? 12.225 8.965 -2.438 1.00 85.44 122 LEU A CA 1
ATOM 859 C C . LEU A 1 122 ? 12.779 7.866 -1.532 1.00 85.44 122 LEU A C 1
ATOM 861 O O . LEU A 1 122 ? 13.428 6.945 -2.014 1.00 85.44 122 LEU A O 1
ATOM 865 N N . ASP A 1 123 ? 12.537 7.974 -0.227 1.00 87.94 123 ASP A N 1
ATOM 866 C CA . ASP A 1 123 ? 13.115 7.078 0.775 1.00 87.94 123 ASP A CA 1
ATOM 867 C C . ASP A 1 123 ? 12.119 5.990 1.198 1.00 87.94 123 ASP A C 1
ATOM 869 O O . ASP A 1 123 ? 12.508 4.898 1.614 1.00 87.94 123 ASP A O 1
ATOM 873 N N . TYR A 1 124 ? 10.822 6.295 1.105 1.00 91.50 124 TYR A N 1
ATOM 874 C CA . TYR A 1 124 ? 9.747 5.485 1.662 1.00 91.50 124 TYR A CA 1
ATOM 875 C C . TYR A 1 124 ? 8.600 5.274 0.668 1.00 91.50 124 TYR A C 1
ATOM 877 O O . TYR A 1 124 ? 8.282 6.177 -0.112 1.00 91.50 124 TYR A O 1
ATOM 885 N N . PRO A 1 125 ? 7.909 4.118 0.726 1.00 91.69 125 PRO A N 1
ATOM 886 C CA . PRO A 1 125 ? 6.662 3.934 -0.006 1.00 91.69 125 PRO A CA 1
ATOM 887 C C . PRO A 1 125 ? 5.598 4.923 0.484 1.00 91.69 125 PRO A C 1
ATOM 889 O O . PRO A 1 125 ? 5.672 5.461 1.589 1.00 91.69 125 PRO A O 1
ATOM 892 N N . VAL A 1 126 ? 4.558 5.121 -0.323 1.00 90.88 126 VAL A N 1
ATOM 893 C CA . VAL A 1 126 ? 3.393 5.927 0.056 1.00 90.88 126 VAL A CA 1
ATOM 894 C C . VAL A 1 126 ? 2.155 5.055 0.204 1.00 90.88 126 VAL A C 1
ATOM 896 O O . VAL A 1 126 ? 2.037 4.022 -0.450 1.00 90.88 126 VAL A O 1
ATOM 899 N N . ASN A 1 127 ? 1.213 5.474 1.042 1.00 89.12 127 ASN A N 1
ATOM 900 C CA . ASN A 1 127 ? -0.123 4.878 1.084 1.00 89.12 127 ASN A CA 1
ATOM 901 C C . ASN A 1 127 ? -1.038 5.448 -0.022 1.00 89.12 127 ASN A C 1
ATOM 903 O O . ASN A 1 127 ? -0.664 6.368 -0.753 1.00 89.12 127 ASN A O 1
ATOM 907 N N . ALA A 1 128 ? -2.277 4.957 -0.096 1.00 86.50 128 ALA A N 1
ATOM 908 C CA . ALA A 1 128 ? -3.319 5.451 -1.008 1.00 86.50 128 ALA A CA 1
ATOM 909 C C . ALA A 1 128 ? -3.580 6.973 -0.918 1.00 86.50 128 ALA A C 1
ATOM 911 O O . ALA A 1 128 ? -3.964 7.609 -1.898 1.00 86.50 128 ALA A O 1
ATOM 912 N N . GLY A 1 129 ? -3.328 7.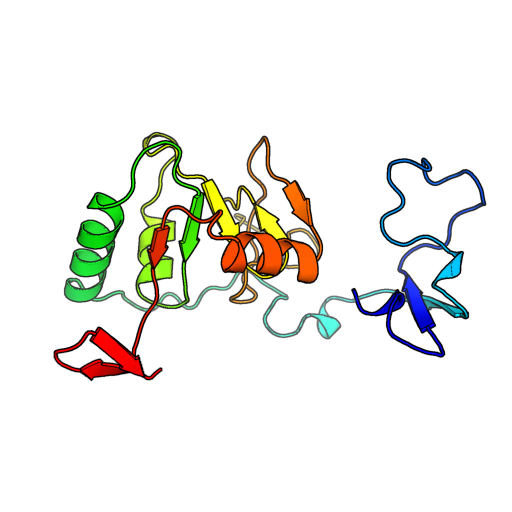582 0.246 1.00 84.06 129 GLY A N 1
ATOM 913 C CA . GLY A 1 129 ? -3.409 9.028 0.470 1.00 84.06 129 GLY A CA 1
ATOM 914 C C . GLY A 1 129 ? -2.180 9.815 -0.001 1.00 84.06 129 GLY A C 1
ATOM 915 O O . GLY A 1 129 ? -2.128 11.023 0.227 1.00 84.06 129 GLY A O 1
ATOM 916 N N . LYS A 1 130 ? -1.204 9.160 -0.645 1.00 85.81 130 LYS A N 1
ATOM 917 C CA . LYS A 1 130 ? 0.082 9.723 -1.097 1.00 85.81 130 LYS A CA 1
ATOM 918 C C . LYS A 1 130 ? 0.992 10.210 0.037 1.00 85.81 130 LYS A C 1
ATOM 920 O O . LYS A 1 130 ? 1.861 11.057 -0.187 1.00 85.81 130 LYS A O 1
ATOM 925 N N . ILE A 1 131 ? 0.790 9.677 1.241 1.00 85.56 131 ILE A N 1
ATOM 926 C CA . ILE A 1 131 ? 1.571 10.001 2.438 1.00 85.56 131 ILE A CA 1
ATOM 927 C C . ILE A 1 131 ? 2.670 8.942 2.604 1.00 85.56 131 ILE A C 1
ATOM 929 O O . ILE A 1 131 ? 2.342 7.756 2.515 1.00 85.56 131 ILE A O 1
ATOM 933 N N . PRO A 1 132 ? 3.936 9.332 2.861 1.00 90.81 132 PRO A N 1
ATOM 934 C CA . PRO A 1 132 ? 5.013 8.391 3.161 1.00 90.81 132 PRO A CA 1
ATOM 935 C C . PRO A 1 132 ? 4.691 7.494 4.362 1.00 90.81 132 PRO A C 1
ATOM 937 O O . PRO A 1 132 ? 4.231 7.975 5.399 1.00 90.81 132 PRO A O 1
ATOM 940 N N . VAL A 1 133 ? 4.958 6.199 4.227 1.00 92.94 133 VAL A N 1
ATOM 941 C CA . VAL A 1 133 ? 4.738 5.164 5.246 1.00 92.94 133 VAL A CA 1
ATOM 942 C C . VAL A 1 133 ? 5.928 4.213 5.302 1.00 92.94 133 VAL A C 1
ATOM 944 O O . VAL A 1 133 ? 6.717 4.121 4.369 1.00 92.94 133 VAL A O 1
ATOM 947 N N . THR A 1 134 ? 6.072 3.483 6.402 1.00 95.00 134 THR A N 1
ATOM 948 C CA . THR A 1 134 ? 7.116 2.459 6.548 1.00 95.00 134 THR A CA 1
ATOM 949 C C . THR A 1 134 ? 6.595 1.064 6.205 1.00 95.00 134 THR A C 1
ATOM 951 O O . THR A 1 134 ? 5.390 0.827 6.137 1.00 95.00 134 THR A O 1
ATOM 954 N N . ALA A 1 135 ? 7.512 0.121 5.988 1.00 95.69 135 ALA A N 1
ATOM 955 C CA . ALA A 1 135 ? 7.204 -1.287 5.774 1.00 95.69 135 ALA A CA 1
ATOM 956 C C . ALA A 1 135 ? 7.503 -2.094 7.040 1.00 95.69 135 ALA A C 1
ATOM 958 O O . ALA A 1 135 ? 8.635 -2.089 7.529 1.00 95.69 135 ALA A O 1
ATOM 959 N N . LEU A 1 136 ? 6.495 -2.776 7.592 1.00 95.75 136 LEU A N 1
ATOM 960 C CA . LEU A 1 136 ? 6.695 -3.633 8.762 1.00 95.75 136 LEU A CA 1
ATOM 961 C C . LEU A 1 136 ? 7.410 -4.939 8.372 1.00 95.75 136 LEU A C 1
ATOM 963 O O . LEU A 1 136 ? 7.340 -5.365 7.214 1.00 95.75 136 LEU A O 1
ATOM 967 N N . PRO A 1 137 ? 8.081 -5.620 9.321 1.00 95.00 137 PRO A N 1
ATOM 968 C CA . PRO A 1 137 ? 8.618 -6.955 9.080 1.00 95.00 137 PRO A CA 1
ATOM 969 C C . PRO A 1 137 ? 7.532 -7.920 8.585 1.00 95.00 137 PRO A C 1
ATOM 971 O O . PRO A 1 137 ? 6.460 -8.007 9.180 1.00 95.00 137 PRO A O 1
ATOM 974 N N . GLY A 1 138 ? 7.819 -8.649 7.503 1.00 94.56 138 GLY A N 1
ATOM 975 C CA . GLY A 1 138 ? 6.852 -9.544 6.853 1.00 94.56 138 GLY A CA 1
ATOM 976 C C . GLY A 1 138 ? 5.910 -8.856 5.858 1.00 94.56 138 GLY A C 1
ATOM 977 O O . GLY A 1 138 ? 4.991 -9.501 5.359 1.00 94.56 138 GLY A O 1
ATOM 978 N N . SER A 1 139 ? 6.129 -7.573 5.562 1.00 97.44 139 SER A N 1
ATOM 979 C CA . SER A 1 139 ? 5.414 -6.868 4.497 1.00 97.44 139 SER A CA 1
ATOM 980 C C . SER A 1 139 ? 5.692 -7.450 3.109 1.00 97.44 139 SER A C 1
ATOM 982 O O . SER A 1 139 ? 6.687 -8.139 2.875 1.00 97.44 139 SER A O 1
ATOM 984 N N . SER A 1 140 ? 4.784 -7.162 2.179 1.00 97.69 140 SER A N 1
ATOM 985 C CA . SER A 1 140 ? 4.909 -7.531 0.768 1.00 97.69 140 SER A CA 1
ATOM 986 C C . SER A 1 140 ? 4.424 -6.405 -0.137 1.00 97.69 140 SER A C 1
ATOM 988 O O . SER A 1 140 ? 3.567 -5.608 0.254 1.00 97.69 140 SER A O 1
ATOM 990 N N . TYR A 1 141 ? 4.983 -6.369 -1.346 1.00 97.69 141 TYR A N 1
ATOM 991 C CA . TYR A 1 141 ? 4.579 -5.485 -2.434 1.00 97.69 141 TYR A CA 1
ATOM 992 C C . TYR A 1 141 ? 4.019 -6.308 -3.587 1.00 97.69 141 TYR A C 1
ATOM 994 O O . TYR A 1 141 ? 4.479 -7.422 -3.842 1.00 97.69 141 TYR A O 1
ATOM 1002 N N . PHE A 1 142 ? 3.039 -5.748 -4.282 1.00 97.62 142 PHE A N 1
ATOM 1003 C CA . PHE A 1 142 ? 2.368 -6.381 -5.414 1.00 97.62 142 PHE A CA 1
ATOM 1004 C C . PHE A 1 142 ? 1.810 -5.311 -6.348 1.00 97.62 142 PHE A C 1
ATOM 1006 O O . PHE A 1 142 ? 1.706 -4.140 -5.982 1.00 97.62 142 PHE A O 1
ATOM 1013 N N . ASP A 1 143 ? 1.476 -5.698 -7.577 1.00 97.00 143 ASP A N 1
ATOM 1014 C CA . ASP A 1 143 ? 0.910 -4.751 -8.530 1.00 97.00 143 ASP A CA 1
ATOM 1015 C C . ASP A 1 143 ? -0.560 -4.423 -8.202 1.00 97.00 143 ASP A C 1
ATOM 1017 O O . ASP A 1 143 ? -1.219 -5.077 -7.387 1.00 97.00 143 ASP A O 1
ATOM 1021 N N . SER A 1 144 ? -1.099 -3.369 -8.818 1.00 96.44 144 SER A N 1
ATOM 1022 C CA . SER A 1 144 ? -2.481 -2.959 -8.552 1.00 96.44 144 SER A CA 1
ATOM 1023 C C . SER A 1 144 ? -3.506 -4.020 -8.969 1.00 96.44 144 SER A C 1
ATOM 1025 O O . SER A 1 144 ? -4.580 -4.082 -8.374 1.00 96.44 144 SER A O 1
ATOM 1027 N N . ALA A 1 145 ? -3.219 -4.857 -9.973 1.00 96.88 145 ALA A N 1
ATOM 1028 C CA . ALA A 1 145 ? -4.155 -5.903 -10.372 1.00 96.88 145 ALA A CA 1
ATOM 1029 C C . ALA A 1 145 ? -4.287 -6.952 -9.263 1.00 96.88 145 ALA A C 1
ATOM 1031 O O . ALA A 1 145 ? -5.418 -7.282 -8.896 1.00 96.88 145 ALA A O 1
ATOM 1032 N N . ASP A 1 146 ? -3.169 -7.378 -8.675 1.00 97.88 146 ASP A N 1
ATOM 1033 C CA . ASP A 1 146 ? -3.147 -8.287 -7.527 1.00 97.88 146 ASP A CA 1
ATOM 1034 C C . ASP A 1 146 ? -3.754 -7.647 -6.273 1.00 97.88 146 ASP A C 1
ATOM 1036 O O . ASP A 1 146 ? -4.562 -8.282 -5.593 1.00 97.88 146 ASP A O 1
ATOM 1040 N N . SER A 1 147 ? -3.460 -6.370 -5.997 1.00 97.81 147 SER A N 1
ATOM 1041 C CA . SER A 1 147 ? -4.077 -5.646 -4.873 1.00 97.81 147 SER A CA 1
ATOM 1042 C C . SER A 1 147 ? -5.602 -5.660 -4.971 1.00 97.81 147 SER A C 1
ATOM 1044 O O . SER A 1 147 ? -6.309 -6.056 -4.040 1.00 97.81 147 SER A O 1
ATOM 1046 N N . PHE A 1 148 ? -6.138 -5.302 -6.139 1.00 97.62 148 PHE A N 1
ATOM 1047 C CA . PHE A 1 148 ? -7.577 -5.317 -6.343 1.00 97.62 148 PHE A CA 1
ATOM 1048 C C . PHE A 1 148 ? -8.156 -6.730 -6.484 1.00 97.62 148 PHE A C 1
ATOM 1050 O O . PHE A 1 148 ? -9.348 -6.907 -6.230 1.00 97.62 148 PHE A O 1
ATOM 1057 N N . ALA A 1 149 ? -7.367 -7.736 -6.869 1.00 98.19 149 ALA A N 1
ATOM 1058 C CA . ALA A 1 149 ? -7.779 -9.135 -6.789 1.00 98.19 149 ALA A CA 1
ATOM 1059 C C . ALA A 1 149 ? -7.931 -9.576 -5.326 1.00 98.19 149 ALA A C 1
ATOM 1061 O O . ALA A 1 149 ? -8.921 -10.222 -4.996 1.00 98.19 149 ALA A O 1
ATOM 1062 N N . MET A 1 150 ? -7.031 -9.145 -4.439 1.00 98.25 150 MET A N 1
ATOM 1063 C CA . MET A 1 150 ? -7.128 -9.362 -2.993 1.00 98.25 150 MET A CA 1
ATOM 1064 C C . MET A 1 150 ? -8.413 -8.741 -2.425 1.00 98.25 150 MET A C 1
ATOM 1066 O O . MET A 1 150 ? -9.195 -9.419 -1.758 1.00 98.25 150 MET A O 1
ATOM 1070 N N . ILE A 1 151 ? -8.684 -7.476 -2.770 1.00 98.25 151 ILE A N 1
ATOM 1071 C CA . ILE A 1 151 ? -9.903 -6.766 -2.353 1.00 98.25 151 ILE A CA 1
ATOM 1072 C C . ILE A 1 151 ?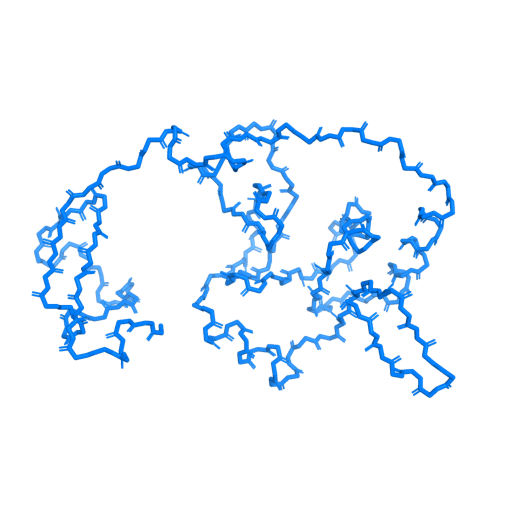 -11.161 -7.456 -2.902 1.00 98.25 151 ILE A C 1
ATOM 1074 O O . ILE A 1 151 ? -12.036 -7.856 -2.136 1.00 98.25 151 ILE A O 1
ATOM 1078 N N . ARG A 1 152 ? -11.270 -7.616 -4.228 1.00 98.19 152 ARG A N 1
ATOM 1079 C CA . ARG A 1 152 ? -12.480 -8.167 -4.872 1.00 98.19 152 ARG A CA 1
ATOM 1080 C C . ARG A 1 152 ? -12.685 -9.654 -4.599 1.00 98.19 152 ARG A C 1
ATOM 1082 O O . ARG A 1 152 ? -13.814 -10.125 -4.678 1.00 98.19 152 ARG A O 1
ATOM 1089 N N . GLY A 1 153 ? -11.613 -10.380 -4.296 1.00 98.19 153 GLY A N 1
ATOM 1090 C CA . GLY A 1 153 ? -11.647 -11.787 -3.910 1.00 98.19 153 GLY A CA 1
ATOM 1091 C C . GLY A 1 153 ? -12.129 -12.022 -2.479 1.00 98.19 153 GLY A C 1
ATOM 1092 O O . GLY A 1 153 ? -12.290 -13.173 -2.089 1.00 98.19 153 GLY A O 1
ATOM 1093 N N . GLY A 1 154 ? -12.378 -10.961 -1.700 1.00 97.62 154 GLY A N 1
ATOM 1094 C CA . GLY A 1 154 ? -12.819 -11.085 -0.310 1.00 97.62 154 GLY A CA 1
ATOM 1095 C C . GLY A 1 154 ? -11.706 -11.546 0.632 1.00 97.62 154 GLY A C 1
ATOM 1096 O O . GLY A 1 154 ? -11.986 -12.213 1.620 1.00 97.62 154 GLY A O 1
ATOM 1097 N N . HIS A 1 155 ? -10.450 -11.213 0.322 1.00 98.31 155 HIS A N 1
ATOM 1098 C CA . HIS A 1 155 ? -9.291 -11.528 1.166 1.00 98.31 155 HIS A CA 1
ATOM 1099 C C . HIS A 1 155 ? -8.970 -10.422 2.187 1.00 98.31 155 HIS A C 1
ATOM 1101 O O . HIS A 1 155 ? -7.951 -10.496 2.868 1.00 98.31 155 HIS A O 1
ATOM 1107 N N . MET A 1 156 ? -9.807 -9.382 2.264 1.00 98.12 156 MET A N 1
ATOM 1108 C CA . MET A 1 156 ? -9.784 -8.378 3.328 1.00 98.12 156 MET A CA 1
ATOM 1109 C C . MET A 1 156 ? -10.768 -8.808 4.416 1.00 98.12 156 MET A C 1
ATOM 1111 O O . MET A 1 156 ? -11.930 -9.069 4.101 1.00 98.12 156 MET A O 1
ATOM 1115 N N . ASP A 1 157 ? -10.338 -8.825 5.674 1.00 98.50 157 ASP A N 1
ATOM 1116 C CA . ASP A 1 157 ? -11.219 -9.149 6.800 1.00 98.50 157 ASP A CA 1
ATOM 1117 C C . ASP A 1 157 ? -12.111 -7.957 7.162 1.00 98.50 157 ASP A C 1
ATOM 1119 O O . ASP A 1 157 ? -13.301 -8.120 7.441 1.00 98.50 157 ASP A O 1
ATOM 1123 N N . VAL A 1 158 ? -11.555 -6.738 7.121 1.00 98.19 158 VAL A N 1
ATOM 1124 C CA . VAL A 1 158 ? -12.287 -5.508 7.457 1.00 98.19 158 VAL A CA 1
ATOM 1125 C C . VAL A 1 158 ? -11.939 -4.371 6.496 1.00 98.19 158 VAL A C 1
ATOM 1127 O O . VAL A 1 158 ? -10.772 -4.085 6.229 1.00 98.19 158 VAL A O 1
ATOM 1130 N N . ALA A 1 159 ? -12.966 -3.662 6.025 1.00 96.75 159 ALA A N 1
ATOM 1131 C CA . ALA A 1 159 ? -12.829 -2.388 5.328 1.00 96.75 159 ALA A CA 1
ATOM 1132 C C . ALA A 1 159 ? -13.511 -1.280 6.141 1.00 96.75 159 ALA A C 1
ATOM 1134 O O . ALA A 1 159 ? -14.679 -1.407 6.511 1.00 96.75 159 ALA A O 1
ATOM 1135 N N . ILE A 1 160 ? -12.794 -0.188 6.411 1.00 96.06 160 ILE A N 1
ATOM 1136 C CA . ILE A 1 160 ? -13.351 0.989 7.093 1.00 96.06 160 ILE A CA 1
ATOM 1137 C C . ILE A 1 160 ? -13.248 2.181 6.149 1.00 96.06 160 ILE A C 1
ATOM 1139 O O . ILE A 1 160 ? -12.153 2.634 5.812 1.00 96.06 160 ILE A O 1
ATOM 1143 N N . MET A 1 161 ? -14.395 2.723 5.751 1.00 93.62 161 MET A N 1
ATOM 1144 C CA . MET A 1 161 ? -14.489 3.839 4.812 1.00 93.62 161 MET A CA 1
ATOM 1145 C C . MET A 1 161 ? -15.444 4.922 5.315 1.00 93.62 161 MET A C 1
ATOM 1147 O O . MET A 1 161 ? -16.294 4.678 6.170 1.00 93.62 161 MET A O 1
ATOM 1151 N N . GLY A 1 162 ? -15.270 6.139 4.804 1.00 90.94 162 GLY A N 1
ATOM 1152 C CA . GLY A 1 162 ? -16.238 7.219 4.982 1.00 90.94 162 GLY A CA 1
ATOM 1153 C C . GLY A 1 162 ? -17.312 7.198 3.894 1.00 90.94 162 GLY A C 1
ATOM 1154 O O . GLY A 1 162 ? -17.118 6.603 2.837 1.00 90.94 162 GLY A O 1
ATOM 1155 N N . GLY A 1 163 ? -18.414 7.899 4.149 1.00 92.00 163 GLY A N 1
ATOM 1156 C CA . GLY A 1 163 ? -19.463 8.195 3.177 1.00 92.00 163 GLY A CA 1
ATOM 1157 C C . GLY A 1 163 ? -19.999 9.605 3.375 1.00 92.00 163 GLY A C 1
ATOM 1158 O O . GLY A 1 163 ? -19.860 10.162 4.468 1.00 92.00 163 GLY A O 1
ATOM 1159 N N . LEU A 1 164 ? -20.589 10.177 2.327 1.00 94.62 164 LEU A N 1
ATOM 1160 C CA . LEU A 1 164 ? -21.335 11.430 2.426 1.00 94.62 164 LEU A CA 1
ATOM 1161 C C . LEU A 1 164 ? -22.762 11.161 2.903 1.00 94.62 164 LEU A C 1
ATOM 1163 O O . LEU A 1 164 ? -23.249 11.851 3.796 1.00 94.62 164 LEU A O 1
ATOM 1167 N N . GLU A 1 165 ? -23.400 10.133 2.347 1.00 96.38 165 GLU A N 1
ATOM 1168 C CA . GLU A 1 165 ? -24.772 9.748 2.668 1.00 96.38 165 GLU A CA 1
ATOM 1169 C C . GLU A 1 165 ? -24.894 8.222 2.753 1.00 96.38 165 GLU A C 1
ATOM 1171 O O . GLU A 1 165 ? -24.208 7.481 2.044 1.00 96.38 165 GLU A O 1
ATOM 1176 N N . VAL A 1 166 ? -25.771 7.762 3.646 1.00 97.31 166 VAL A N 1
ATOM 1177 C CA . VAL A 1 166 ? -26.170 6.359 3.785 1.00 97.31 166 VAL A CA 1
ATOM 1178 C C . VAL A 1 166 ? -27.683 6.324 3.941 1.00 97.31 166 VAL A C 1
ATOM 1180 O O . VAL A 1 166 ? -28.221 7.101 4.733 1.00 97.31 166 VAL A O 1
ATOM 1183 N N . ASP A 1 167 ? -28.373 5.455 3.208 1.00 97.38 167 ASP A N 1
ATOM 1184 C CA . ASP A 1 167 ? -29.810 5.244 3.412 1.00 97.38 167 ASP A CA 1
ATOM 1185 C C . ASP A 1 167 ? -30.102 4.165 4.474 1.00 97.38 167 ASP A C 1
ATOM 1187 O O . ASP A 1 167 ? -29.208 3.492 4.988 1.00 97.38 167 ASP A O 1
ATOM 1191 N N . GLU A 1 168 ? -31.375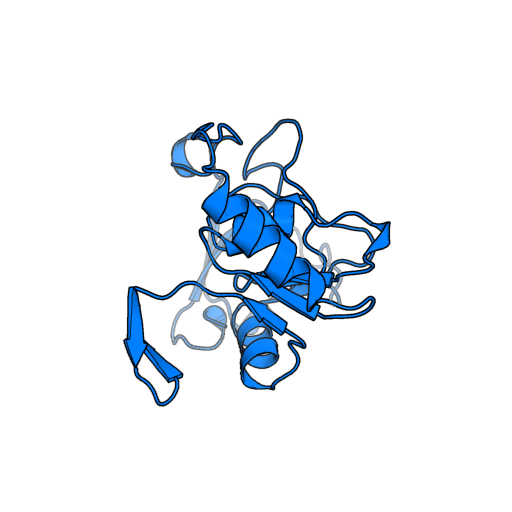 3.976 4.826 1.00 97.56 168 GLU A N 1
ATOM 1192 C CA . GLU A 1 168 ? -31.781 2.992 5.844 1.00 97.56 168 GLU A CA 1
ATOM 1193 C C . GLU A 1 168 ? -31.496 1.530 5.441 1.00 97.56 168 GLU A C 1
ATOM 1195 O O . GLU A 1 168 ? -31.558 0.638 6.289 1.00 97.56 168 GLU A O 1
ATOM 1200 N N . GLN A 1 169 ? -31.173 1.273 4.168 1.00 97.62 169 GLN A N 1
ATOM 1201 C CA . GLN A 1 169 ? -30.785 -0.041 3.646 1.00 97.62 169 GLN A CA 1
ATOM 1202 C C . GLN A 1 169 ? -29.264 -0.205 3.522 1.00 97.62 169 GLN A C 1
ATOM 1204 O O . GLN A 1 169 ? -28.806 -1.230 3.018 1.00 97.62 169 GLN A O 1
ATOM 1209 N N . ALA A 1 170 ? -28.490 0.763 4.018 1.00 96.00 170 ALA A N 1
ATOM 1210 C CA . ALA A 1 170 ? -27.034 0.801 3.951 1.00 96.00 170 ALA A CA 1
ATOM 1211 C C . ALA A 1 170 ? -26.454 0.965 2.534 1.00 96.00 170 ALA A C 1
ATOM 1213 O O . ALA A 1 170 ? -25.289 0.625 2.305 1.00 96.00 170 ALA A O 1
ATOM 1214 N N . ASN A 1 171 ? -27.212 1.535 1.591 1.00 96.75 171 ASN A N 1
ATOM 1215 C CA . ASN A 1 171 ? -26.613 2.035 0.356 1.00 96.75 171 ASN A CA 1
ATOM 1216 C C . ASN A 1 171 ? -25.732 3.242 0.691 1.00 96.75 171 ASN A C 1
ATOM 1218 O O . ASN A 1 171 ? -26.177 4.157 1.381 1.00 96.75 171 ASN A O 1
ATOM 1222 N N . LEU A 1 172 ? -24.492 3.237 0.206 1.00 95.38 172 LEU A N 1
ATOM 1223 C CA . LEU A 1 172 ? -23.486 4.262 0.481 1.00 95.38 172 LEU A CA 1
ATOM 1224 C C . LEU A 1 172 ? -23.289 5.160 -0.746 1.00 95.38 172 LEU A C 1
ATOM 1226 O O . LEU A 1 172 ? -23.113 4.652 -1.855 1.00 95.38 172 LEU A O 1
ATOM 1230 N N . ALA A 1 173 ? -23.273 6.476 -0.534 1.00 95.06 173 ALA A N 1
ATOM 1231 C CA . ALA A 1 173 ? -22.892 7.473 -1.533 1.00 95.06 173 ALA A CA 1
ATOM 1232 C C . ALA A 1 173 ? -21.749 8.352 -1.001 1.00 95.06 173 ALA A C 1
ATOM 1234 O O . ALA A 1 173 ? -21.781 8.815 0.145 1.00 95.06 173 ALA A O 1
ATOM 1235 N N . ASN A 1 174 ? -20.725 8.568 -1.825 1.00 85.62 174 ASN A N 1
ATOM 1236 C CA . ASN A 1 174 ? -19.435 9.140 -1.439 1.00 85.62 174 ASN A CA 1
ATOM 1237 C C . ASN A 1 174 ? -18.806 9.978 -2.551 1.00 85.62 174 ASN A C 1
ATOM 1239 O O . ASN A 1 174 ? -19.080 9.700 -3.738 1.00 85.62 174 ASN A O 1
#

Radius of gyration: 19.18 Å; chains: 1; bounding box: 56×35×49 Å

Foldseek 3Di:
DVLVPDPAAEDEDQDDDDPPPDDPVPDPDDCVSHDHYHYDDDDLVNLPPQSWLPDDPDDDDPVLLVVLVVVLVVAAAPFEEEADPDSSVSVLVPDDVVRNYWYAALQFKIQWAAADPTGGVVVAPAGPVSHGTHHDPPMDGDHNVVSVCCVVVVVGPYYDDDAPDADPVGDGHD

Sequence (174 aa):
AMATAADLVIAEAEFIVPVGALDPNTVHTPGCYVDYLVQAHTTLDDLGSSASVAGSSKKVDDARMNMARRALAELRAGDVVNLGIGIPTLVADLITPAHGIIMHTENGMLGVGPSPADGGALDYPVNAGKIPVTALPGSSYFDSADSFAMIRGGHMDVAIMGGLEVDEQANLAN

Secondary structure (DSSP, 8-state):
-GGGS-SS-EEEES----TTSS-GGG-SS-GGG-SEEEE----GGGGGGGS----------HHHHHHHHHHHTT--TT-EEEE-SSHHHHHHHH--GGG--EEEETTTEEEE-PPPSS--TTTS-B-TTS-B-PEEEEEEE--HHHHHHHHHTT--SEEE---SEE-TT--EE-